Protein AF-A0A379TES0-F1 (afdb_monomer_lite)

InterPro domains:
  IPR013780 Glycosyl hydrolase, all-beta [G3DSA:2.60.40.1180] (16-82)
  IPR054174 Alpha-amylase-like, C-terminal domain [PF22026] (21-59)

Structure (mmCIF, N/CA/C/O backbone):
data_AF-A0A379TES0-F1
#
_entry.id   AF-A0A379TES0-F1
#
loop_
_atom_site.group_PDB
_atom_site.id
_atom_site.type_symbol
_atom_site.label_atom_id
_atom_site.label_alt_id
_atom_site.label_comp_id
_atom_site.label_asym_id
_atom_site.label_entity_id
_atom_site.label_seq_id
_atom_site.pdbx_PDB_ins_code
_atom_site.Cartn_x
_atom_site.Cartn_y
_atom_site.Cartn_z
_atom_site.occupancy
_atom_site.B_iso_or_equiv
_atom_site.auth_seq_id
_atom_site.auth_comp_id
_atom_site.auth_asym_id
_atom_site.auth_atom_id
_atom_site.pdbx_PDB_model_num
ATOM 1 N N . MET A 1 1 ? -6.177 17.649 14.445 1.00 80.94 1 MET A N 1
ATOM 2 C CA . MET A 1 1 ? -6.544 17.505 13.015 1.00 80.94 1 MET A CA 1
ATOM 3 C C . MET A 1 1 ? -5.567 18.212 12.059 1.00 80.94 1 MET A C 1
ATOM 5 O O . MET A 1 1 ? -4.964 17.539 11.233 1.00 80.94 1 MET A O 1
ATOM 9 N N . LEU A 1 2 ? -5.350 19.534 12.174 1.00 93.50 2 LEU A N 1
ATOM 10 C CA . LEU A 1 2 ? -4.549 20.335 11.221 1.00 93.50 2 LEU A CA 1
ATOM 11 C C . LEU A 1 2 ? -3.132 19.791 10.946 1.00 93.50 2 LEU A C 1
ATOM 13 O O . LEU A 1 2 ? -2.717 19.691 9.793 1.00 93.50 2 LEU A O 1
ATOM 17 N N . ALA A 1 3 ? -2.411 19.376 11.991 1.00 93.50 3 ALA A N 1
ATOM 18 C CA . ALA A 1 3 ? -1.050 18.851 11.861 1.00 93.50 3 ALA A CA 1
ATOM 19 C C . ALA A 1 3 ? -0.962 17.602 10.960 1.00 93.50 3 ALA A C 1
ATOM 21 O O . ALA A 1 3 ? 0.024 17.419 10.247 1.00 93.50 3 ALA A O 1
ATOM 22 N N . LEU A 1 4 ? -1.996 16.749 10.953 1.00 91.62 4 LEU A N 1
ATOM 23 C CA . LEU A 1 4 ? -2.040 15.574 10.083 1.00 91.62 4 LEU A CA 1
ATOM 24 C C . LEU A 1 4 ? -2.138 15.996 8.615 1.00 91.62 4 LEU A C 1
ATOM 26 O O . LEU A 1 4 ? -1.316 15.569 7.809 1.00 91.62 4 LEU A O 1
ATOM 30 N N . TYR A 1 5 ? -3.074 16.885 8.284 1.00 93.69 5 TYR A N 1
ATOM 31 C CA . TYR A 1 5 ? -3.233 17.391 6.921 1.00 93.69 5 TYR A CA 1
ATOM 32 C C . TYR A 1 5 ? -1.980 18.099 6.413 1.00 93.69 5 TYR A C 1
ATOM 34 O O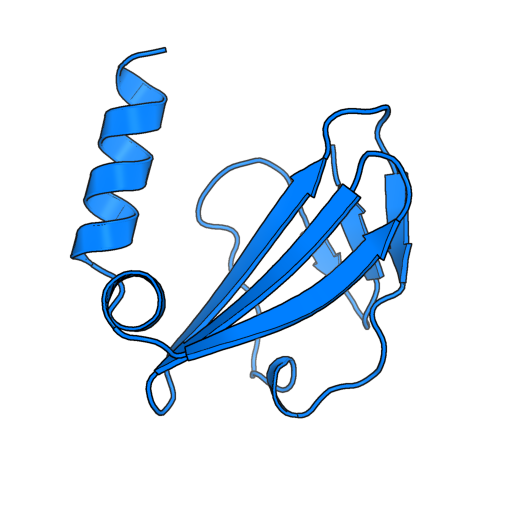 . TYR A 1 5 ? -1.533 17.822 5.305 1.00 93.69 5 TYR A O 1
ATOM 42 N N . GLN A 1 6 ? -1.340 18.932 7.236 1.00 95.25 6 GLN A N 1
ATOM 43 C CA . GLN A 1 6 ? -0.078 19.573 6.861 1.00 95.25 6 GLN A CA 1
ATOM 44 C C . GLN A 1 6 ? 1.023 18.547 6.548 1.00 95.25 6 GLN A C 1
ATOM 46 O O . GLN A 1 6 ? 1.743 18.700 5.557 1.00 95.25 6 GLN A O 1
ATOM 51 N N . ARG A 1 7 ? 1.148 17.482 7.353 1.00 94.75 7 ARG A N 1
ATOM 52 C CA . ARG A 1 7 ? 2.101 16.391 7.085 1.00 94.75 7 ARG A CA 1
ATOM 53 C C . ARG A 1 7 ? 1.765 15.646 5.795 1.00 94.75 7 ARG A C 1
ATOM 55 O O . ARG A 1 7 ? 2.666 15.429 4.988 1.00 94.75 7 ARG A O 1
ATOM 62 N N . MET A 1 8 ? 0.495 15.313 5.566 1.00 95.44 8 MET A N 1
ATOM 63 C CA . MET A 1 8 ? 0.055 14.623 4.346 1.00 95.44 8 MET A CA 1
ATOM 64 C C . MET A 1 8 ? 0.274 15.479 3.092 1.00 95.44 8 MET A C 1
ATOM 66 O O . MET A 1 8 ? 0.770 14.973 2.085 1.00 95.44 8 MET A O 1
ATOM 70 N N . THR A 1 9 ? 0.009 16.786 3.160 1.00 96.69 9 THR A N 1
ATOM 71 C CA . THR A 1 9 ? 0.285 17.728 2.066 1.00 96.69 9 THR A CA 1
ATOM 72 C C . THR A 1 9 ? 1.779 17.804 1.760 1.00 96.69 9 THR A C 1
ATOM 74 O O . THR A 1 9 ? 2.169 17.662 0.599 1.00 96.69 9 THR A O 1
ATOM 77 N N . LYS A 1 10 ? 2.636 17.943 2.783 1.00 97.06 10 LYS A N 1
ATOM 78 C CA . LYS A 1 10 ? 4.102 17.931 2.609 1.00 97.06 10 LYS A CA 1
ATOM 79 C C . LYS A 1 10 ? 4.594 16.604 2.018 1.00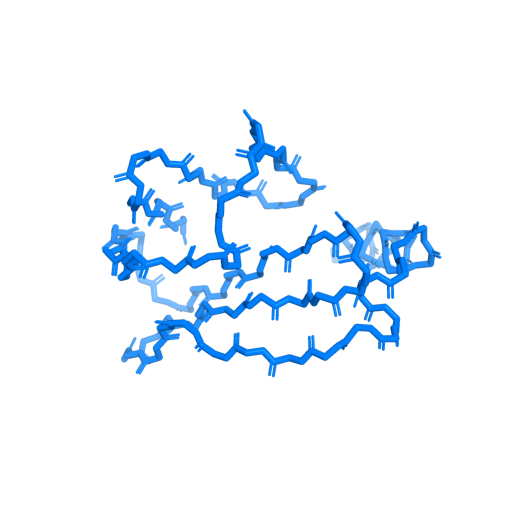 97.06 10 LYS A C 1
ATOM 81 O O . LYS A 1 10 ? 5.450 16.606 1.133 1.00 97.06 10 LYS A O 1
ATOM 86 N N . LEU A 1 11 ? 4.041 15.475 2.467 1.00 96.94 11 LEU A N 1
ATOM 87 C CA . LEU A 1 11 ? 4.361 14.150 1.933 1.00 96.94 11 LEU A CA 1
ATOM 88 C C . LEU A 1 11 ? 3.978 14.036 0.450 1.00 96.94 11 LEU A C 1
ATOM 90 O O . LEU A 1 11 ? 4.801 13.613 -0.363 1.00 96.94 11 LEU A O 1
ATOM 94 N N . ARG A 1 12 ? 2.768 14.476 0.082 1.00 97.19 12 ARG A N 1
ATOM 95 C CA . ARG A 1 12 ? 2.312 14.524 -1.314 1.00 97.19 12 ARG A CA 1
ATOM 96 C C . ARG A 1 12 ? 3.232 15.398 -2.163 1.00 97.19 12 ARG A C 1
ATOM 98 O O . ARG A 1 12 ? 3.654 14.962 -3.223 1.00 97.19 12 ARG A O 1
ATOM 105 N N . GLN A 1 13 ? 3.596 16.595 -1.707 1.00 97.38 13 GLN A N 1
ATOM 106 C CA . GLN A 1 13 ? 4.490 17.491 -2.456 1.00 97.38 13 GLN A CA 1
ATOM 107 C C . GLN A 1 13 ? 5.857 16.849 -2.748 1.00 97.38 13 GLN A C 1
ATOM 109 O O . GLN A 1 13 ? 6.362 16.950 -3.868 1.00 97.38 13 GLN A O 1
ATOM 114 N N . ARG A 1 14 ? 6.425 16.122 -1.779 1.00 96.75 14 ARG A N 1
ATOM 115 C CA . ARG A 1 14 ? 7.740 15.467 -1.903 1.00 96.75 14 ARG A CA 1
ATOM 116 C C . ARG A 1 14 ? 7.724 14.156 -2.700 1.00 96.75 14 ARG A C 1
ATOM 118 O O . ARG A 1 14 ? 8.780 13.703 -3.124 1.00 96.75 14 ARG A O 1
ATOM 125 N N . SER A 1 15 ? 6.560 13.547 -2.922 1.00 97.19 15 SER A N 1
ATOM 126 C CA . SER A 1 15 ? 6.435 12.268 -3.632 1.00 97.19 15 SER A CA 1
ATOM 127 C C . SER A 1 15 ? 5.864 12.455 -5.039 1.00 97.19 15 SER A C 1
ATOM 129 O O . SER A 1 15 ? 4.725 12.896 -5.210 1.00 97.19 15 SER A O 1
ATOM 131 N N . LEU A 1 16 ? 6.637 12.103 -6.070 1.00 97.88 16 LEU A N 1
ATOM 132 C CA . LEU A 1 16 ? 6.148 12.077 -7.451 1.00 97.88 16 LEU A CA 1
ATOM 133 C C . LEU A 1 16 ? 5.130 10.954 -7.650 1.00 97.88 16 LEU A C 1
ATOM 135 O O . LEU A 1 16 ? 4.117 11.186 -8.304 1.00 97.88 16 LEU A O 1
ATOM 139 N N . ALA A 1 17 ? 5.330 9.796 -7.011 1.00 98.00 17 ALA A N 1
ATOM 140 C CA . ALA A 1 17 ? 4.356 8.704 -7.011 1.00 98.00 17 ALA A CA 1
ATOM 141 C C . ALA A 1 17 ? 2.969 9.169 -6.539 1.00 98.00 17 ALA A C 1
ATOM 143 O O . ALA A 1 17 ? 1.976 8.946 -7.226 1.00 98.00 17 ALA A O 1
ATOM 144 N N . LEU A 1 18 ? 2.892 9.913 -5.430 1.00 97.81 18 LEU A N 1
ATOM 145 C CA . LEU A 1 18 ? 1.611 10.425 -4.928 1.00 97.81 18 LEU A CA 1
ATOM 146 C C . LEU A 1 18 ? 1.001 11.512 -5.829 1.00 97.81 18 LEU A C 1
ATOM 148 O O . LEU A 1 18 ? -0.224 11.633 -5.892 1.00 97.81 18 LEU A O 1
ATOM 152 N N . ARG A 1 19 ? 1.818 12.322 -6.517 1.00 97.75 19 ARG A N 1
ATOM 153 C CA . ARG A 1 19 ? 1.326 13.420 -7.373 1.00 97.75 19 ARG A CA 1
ATOM 154 C C . ARG A 1 19 ? 0.908 12.975 -8.766 1.00 97.75 19 ARG A C 1
ATOM 156 O O . ARG A 1 19 ? -0.127 13.427 -9.240 1.00 97.75 19 ARG A O 1
ATOM 163 N N . ARG A 1 20 ? 1.735 12.156 -9.411 1.00 97.38 20 ARG A N 1
ATOM 164 C CA . ARG A 1 20 ? 1.677 11.837 -10.845 1.00 97.38 20 ARG A CA 1
ATOM 165 C C . ARG A 1 20 ? 1.660 10.339 -11.129 1.00 97.38 20 ARG A C 1
ATOM 167 O O . ARG A 1 20 ? 1.473 9.952 -12.273 1.00 97.38 20 ARG A O 1
ATOM 174 N N . GLY A 1 21 ? 1.896 9.503 -10.120 1.00 97.62 21 GLY A N 1
ATOM 175 C CA . GLY A 1 21 ? 1.940 8.062 -10.311 1.00 97.62 21 GLY A CA 1
ATOM 176 C C . GLY A 1 21 ? 0.576 7.477 -10.639 1.00 97.62 21 GLY A C 1
ATOM 177 O O . GLY A 1 21 ? -0.442 7.946 -10.108 1.00 97.62 21 GLY A O 1
ATOM 178 N N . GLY A 1 22 ? 0.591 6.430 -11.465 1.00 97.69 22 GLY A N 1
ATOM 179 C CA . GLY A 1 22 ? -0.564 5.572 -11.712 1.00 97.69 22 GLY A CA 1
ATOM 180 C C . GLY A 1 22 ? -1.040 4.917 -10.417 1.00 97.69 22 GLY A C 1
ATOM 181 O O . GLY A 1 22 ? -0.296 4.865 -9.435 1.00 97.69 22 GLY A O 1
ATOM 182 N N . CYS A 1 23 ? -2.292 4.472 -10.396 1.00 97.00 23 CYS A N 1
ATOM 183 C CA . CYS A 1 23 ? -2.943 3.912 -9.218 1.00 97.00 23 CYS A CA 1
ATOM 184 C C . CYS A 1 23 ? -3.363 2.474 -9.503 1.00 97.00 23 CYS A C 1
ATOM 186 O O . CYS A 1 23 ? -4.060 2.239 -10.484 1.00 97.00 23 CYS A O 1
ATOM 188 N N . GLN A 1 24 ? -2.961 1.548 -8.635 1.00 97.06 24 GLN A N 1
ATOM 189 C CA . GLN A 1 24 ? -3.354 0.144 -8.702 1.00 97.06 24 GLN A CA 1
ATOM 190 C C . GLN A 1 24 ? -3.931 -0.278 -7.352 1.00 97.06 24 GLN A C 1
ATOM 192 O O . GLN A 1 24 ? -3.237 -0.193 -6.335 1.00 97.06 24 GLN A O 1
ATOM 197 N N . ALA A 1 25 ? -5.184 -0.731 -7.343 1.00 96.94 25 ALA A N 1
ATOM 198 C CA . ALA A 1 25 ? -5.776 -1.378 -6.177 1.00 96.94 25 ALA A CA 1
ATOM 199 C C . ALA A 1 25 ? -5.132 -2.757 -5.974 1.00 96.94 25 ALA A C 1
ATOM 201 O O . ALA A 1 25 ? -4.895 -3.477 -6.947 1.00 96.94 25 ALA A O 1
ATOM 202 N N . LEU A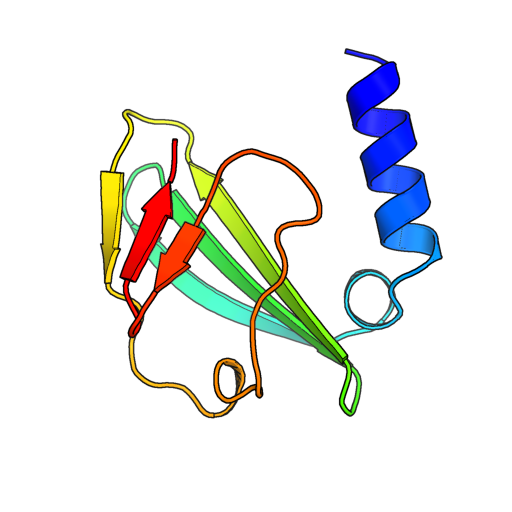 1 26 ? -4.814 -3.081 -4.723 1.00 96.81 26 LEU A N 1
ATOM 203 C CA . LEU A 1 26 ? -4.212 -4.355 -4.316 1.00 96.81 26 LEU A CA 1
ATOM 204 C C . LEU A 1 26 ? -5.146 -5.156 -3.407 1.00 96.81 26 LEU A C 1
ATOM 206 O O . LEU A 1 26 ? -5.101 -6.376 -3.422 1.00 96.81 26 LEU A O 1
ATOM 210 N N . TYR A 1 27 ? -5.973 -4.465 -2.621 1.00 97.25 27 TYR A N 1
ATOM 211 C CA . TYR A 1 27 ? -6.964 -5.066 -1.738 1.00 97.25 27 TYR A CA 1
ATOM 212 C C . TYR A 1 27 ? -8.129 -4.094 -1.550 1.00 97.25 27 TYR A C 1
ATOM 214 O O . TYR A 1 27 ? -7.906 -2.891 -1.373 1.00 97.25 27 TYR A O 1
ATOM 222 N N . ALA A 1 28 ? -9.356 -4.598 -1.590 1.00 96.56 28 ALA A N 1
ATOM 223 C CA . ALA A 1 28 ? -10.561 -3.821 -1.326 1.00 96.56 28 ALA A CA 1
ATOM 224 C C . ALA A 1 28 ? -11.655 -4.756 -0.802 1.00 96.56 28 ALA A C 1
ATOM 226 O O . ALA A 1 28 ? -12.403 -5.339 -1.583 1.00 96.56 28 ALA A O 1
ATOM 227 N N . GLU A 1 29 ? -11.730 -4.899 0.517 1.00 96.81 29 GLU A N 1
ATOM 228 C CA . GLU A 1 29 ? -12.704 -5.766 1.177 1.00 96.81 29 GLU A CA 1
ATOM 229 C C . GLU A 1 29 ? -13.117 -5.158 2.522 1.00 96.81 29 GLU A C 1
ATOM 231 O O . GLU A 1 29 ? -12.273 -4.683 3.288 1.00 96.81 29 GLU A O 1
ATOM 236 N N . GLY A 1 30 ? -14.426 -5.153 2.797 1.00 95.94 30 GLY A N 1
ATOM 237 C CA . GLY A 1 30 ? -14.993 -4.565 4.011 1.00 95.94 30 GLY A CA 1
ATOM 238 C C . GLY A 1 30 ? -14.589 -3.099 4.199 1.00 95.94 30 GLY A C 1
ATOM 239 O O . GLY A 1 30 ? -14.787 -2.265 3.315 1.00 95.94 30 GLY A O 1
ATOM 240 N N . ASP A 1 31 ? -13.997 -2.801 5.356 1.00 97.00 31 ASP A N 1
ATOM 241 C CA . ASP A 1 31 ? -13.564 -1.455 5.751 1.00 97.00 31 ASP A CA 1
ATOM 242 C C . ASP A 1 31 ? -12.132 -1.103 5.325 1.00 97.00 31 ASP A C 1
ATOM 244 O O . ASP A 1 31 ? -11.616 -0.037 5.695 1.00 97.00 31 ASP A O 1
ATOM 248 N N . VAL A 1 32 ? -11.475 -1.982 4.560 1.00 98.00 32 VAL A N 1
ATOM 249 C CA . VAL A 1 32 ? -10.061 -1.841 4.223 1.00 98.00 32 VAL A CA 1
ATOM 250 C C . VAL A 1 32 ? -9.847 -1.716 2.725 1.00 98.00 32 VAL A C 1
ATOM 252 O O . VAL A 1 32 ? -10.259 -2.556 1.925 1.00 98.00 32 VAL A O 1
ATOM 255 N N . VAL A 1 33 ? -9.117 -0.669 2.346 1.00 98.12 33 VAL A N 1
ATOM 256 C CA . VAL A 1 33 ? -8.641 -0.464 0.978 1.00 98.12 33 VAL A CA 1
ATOM 257 C C . VAL A 1 33 ? -7.133 -0.260 0.998 1.00 98.12 33 VAL A C 1
ATOM 259 O O . VAL A 1 33 ? -6.623 0.645 1.667 1.00 98.12 33 VAL A O 1
ATOM 262 N N . VAL A 1 34 ? -6.420 -1.071 0.217 1.00 98.00 34 VAL A N 1
ATOM 263 C CA . VAL A 1 34 ? -4.977 -0.962 -0.003 1.00 98.00 34 VAL A CA 1
ATOM 264 C C . VAL A 1 34 ? -4.709 -0.765 -1.487 1.00 98.00 34 VAL A C 1
ATOM 266 O O . VAL A 1 34 ? -5.156 -1.535 -2.338 1.00 98.00 34 VAL A O 1
ATOM 269 N N . PHE A 1 35 ? -3.944 0.269 -1.816 1.00 98.12 35 PHE A N 1
ATOM 270 C CA . PHE A 1 35 ? -3.539 0.558 -3.185 1.00 98.12 35 PHE A CA 1
ATOM 271 C C . PHE A 1 35 ? -2.120 1.110 -3.230 1.00 98.12 35 PHE A C 1
ATOM 273 O O . PHE A 1 35 ? -1.618 1.705 -2.272 1.00 98.12 35 PHE A O 1
ATOM 280 N N . VAL A 1 36 ? -1.464 0.942 -4.373 1.00 97.81 36 VAL A N 1
ATOM 281 C CA . VAL A 1 36 ? -0.129 1.484 -4.620 1.00 97.81 36 VAL A CA 1
ATOM 282 C C . VAL A 1 36 ? -0.184 2.577 -5.677 1.00 97.81 36 VAL A C 1
ATOM 284 O O . VAL A 1 36 ? -0.882 2.483 -6.689 1.00 97.81 36 VAL A O 1
ATOM 287 N N . ARG A 1 37 ? 0.579 3.642 -5.434 1.00 98.06 37 ARG A N 1
ATOM 288 C CA . ARG A 1 37 ? 0.886 4.680 -6.413 1.00 98.06 37 ARG A CA 1
ATOM 289 C C . ARG A 1 37 ? 2.293 4.466 -6.949 1.00 98.06 37 ARG A C 1
ATOM 291 O O . ARG A 1 37 ? 3.236 4.371 -6.160 1.00 98.06 37 ARG A O 1
ATOM 298 N N . VAL A 1 38 ? 2.441 4.415 -8.271 1.00 97.44 38 VAL A N 1
ATOM 299 C CA . VAL A 1 38 ? 3.716 4.080 -8.929 1.00 97.44 38 VAL A CA 1
ATOM 300 C C . VAL A 1 38 ? 4.089 5.152 -9.942 1.00 97.44 38 VAL A C 1
ATOM 302 O O . VAL A 1 38 ? 3.309 5.473 -10.836 1.00 97.44 38 VAL A O 1
ATOM 305 N N . TYR A 1 39 ? 5.289 5.712 -9.803 1.00 97.06 39 TYR A N 1
ATOM 306 C CA . TYR A 1 39 ? 5.878 6.631 -10.775 1.00 97.06 39 TYR A CA 1
ATOM 307 C C . TYR A 1 39 ? 7.352 6.278 -10.958 1.00 97.06 39 TYR A C 1
ATOM 309 O O . TYR A 1 39 ? 8.159 6.511 -10.056 1.00 97.06 39 TYR A O 1
ATOM 317 N N . GLN A 1 40 ? 7.701 5.711 -12.117 1.00 94.31 40 GLN A N 1
ATOM 318 C CA . GLN A 1 40 ? 9.041 5.175 -12.384 1.00 94.31 40 GLN A CA 1
ATOM 319 C C . GLN A 1 40 ? 9.483 4.228 -11.247 1.00 94.31 40 GLN A C 1
ATOM 321 O O . GLN A 1 40 ? 8.782 3.272 -10.928 1.00 94.31 40 GLN A O 1
ATOM 326 N N . GLN A 1 41 ? 10.617 4.503 -10.598 1.00 92.75 41 GLN A N 1
ATOM 327 C CA . GLN A 1 41 ? 11.134 3.706 -9.484 1.00 92.75 41 GLN A CA 1
ATOM 328 C C . GLN A 1 41 ? 10.560 4.111 -8.113 1.00 92.75 41 GLN A C 1
ATOM 330 O O . GLN A 1 41 ? 10.845 3.450 -7.111 1.00 92.75 41 GLN A O 1
ATOM 335 N N . GLN A 1 42 ? 9.745 5.168 -8.026 1.00 95.56 42 GLN A N 1
ATOM 336 C CA . GLN A 1 42 ? 9.131 5.587 -6.767 1.00 95.56 42 GLN A CA 1
ATOM 337 C C . GLN A 1 42 ? 7.787 4.884 -6.555 1.00 95.56 42 GLN A C 1
ATOM 339 O O . GLN A 1 42 ? 6.903 4.922 -7.413 1.00 95.56 42 GLN A O 1
ATOM 344 N N . ARG A 1 43 ? 7.631 4.267 -5.379 1.00 96.62 43 ARG A N 1
ATOM 345 C CA . ARG A 1 43 ? 6.408 3.580 -4.954 1.00 96.62 43 ARG A CA 1
ATOM 346 C C . ARG A 1 43 ? 5.868 4.229 -3.682 1.00 96.62 43 ARG A C 1
ATOM 348 O O . ARG A 1 43 ? 6.640 4.628 -2.810 1.00 96.62 43 ARG A O 1
ATOM 355 N N . ALA A 1 44 ? 4.549 4.338 -3.577 1.00 97.25 44 ALA A N 1
ATOM 356 C CA . ALA A 1 44 ? 3.866 4.730 -2.350 1.00 97.25 44 ALA A CA 1
ATOM 357 C C . ALA A 1 44 ? 2.673 3.800 -2.117 1.00 97.25 44 ALA A C 1
ATOM 359 O O . ALA A 1 44 ? 1.698 3.856 -2.861 1.00 97.25 44 ALA A O 1
ATOM 360 N N . LEU A 1 45 ? 2.771 2.950 -1.097 1.00 97.62 45 LEU A N 1
ATOM 361 C CA . LEU A 1 45 ? 1.673 2.112 -0.630 1.00 97.62 45 LEU A CA 1
ATOM 362 C C . LEU A 1 45 ? 0.783 2.934 0.300 1.00 97.62 45 LEU A C 1
ATOM 364 O O . LEU A 1 45 ? 1.282 3.629 1.190 1.00 97.62 45 LEU A O 1
ATOM 368 N N . VAL A 1 46 ? -0.522 2.869 0.079 1.00 97.56 46 VAL A N 1
ATOM 369 C CA . VAL A 1 46 ? -1.528 3.544 0.891 1.00 97.56 46 VAL A CA 1
ATOM 370 C C . VAL A 1 46 ? -2.518 2.496 1.356 1.00 97.56 46 VAL A C 1
ATOM 372 O O . VAL A 1 46 ? -3.046 1.741 0.547 1.00 97.56 46 VAL A O 1
ATOM 375 N N . ALA A 1 47 ? -2.766 2.481 2.658 1.00 97.75 47 ALA A N 1
ATOM 376 C CA . ALA A 1 47 ? -3.767 1.639 3.276 1.00 97.75 47 ALA A CA 1
ATOM 377 C C . ALA A 1 47 ? -4.675 2.494 4.142 1.00 97.75 47 ALA A C 1
ATOM 379 O O . ALA A 1 47 ? -4.204 3.347 4.903 1.00 97.75 47 ALA A O 1
ATOM 380 N N . ILE A 1 48 ? -5.970 2.286 3.976 1.00 96.94 48 ILE A N 1
ATOM 381 C CA . ILE A 1 48 ? -7.017 2.969 4.716 1.00 96.94 48 ILE A CA 1
ATOM 382 C C . ILE A 1 48 ? -7.848 1.870 5.355 1.00 96.94 48 ILE A C 1
ATOM 384 O O . ILE A 1 48 ? -8.459 1.086 4.637 1.00 96.94 48 ILE A O 1
ATOM 388 N N . ASN A 1 49 ? -7.840 1.832 6.683 1.00 97.31 49 ASN A N 1
ATOM 389 C CA . ASN A 1 49 ? -8.708 0.989 7.488 1.00 97.31 49 ASN A CA 1
ATOM 390 C C . ASN A 1 49 ? -9.698 1.895 8.221 1.00 97.31 49 ASN A C 1
ATOM 392 O O . ASN A 1 49 ? -9.288 2.880 8.846 1.00 97.31 49 ASN A O 1
ATOM 396 N N . ARG A 1 50 ? -10.992 1.609 8.080 1.00 96.94 50 ARG A N 1
ATOM 397 C CA . ARG A 1 50 ? -12.072 2.312 8.789 1.00 96.94 50 ARG A CA 1
ATOM 398 C C . ARG A 1 50 ? -12.736 1.459 9.871 1.00 96.94 50 ARG A C 1
ATOM 400 O O . ARG A 1 50 ? -13.591 1.994 10.572 1.00 96.94 50 ARG A O 1
ATOM 407 N N . GLY A 1 51 ? -12.358 0.188 9.977 1.00 96.12 51 GLY A N 1
ATOM 408 C CA . GLY A 1 51 ? -12.878 -0.766 10.946 1.00 96.12 51 GLY A CA 1
ATOM 409 C C . GLY A 1 51 ? -11.873 -1.031 12.062 1.00 96.12 51 GLY A C 1
ATOM 410 O O . GLY A 1 51 ? -11.024 -0.194 12.373 1.00 96.12 51 GLY A O 1
ATOM 411 N N . GLU A 1 52 ? -11.977 -2.215 12.657 1.00 96.56 52 GLU A N 1
ATOM 412 C CA . GLU A 1 52 ? -11.056 -2.681 13.692 1.00 96.56 52 GLU A CA 1
ATOM 413 C C . GLU A 1 52 ? -9.662 -2.984 13.130 1.00 96.56 52 GLU A C 1
ATOM 415 O O . GLU A 1 52 ? -9.482 -3.224 11.931 1.00 96.56 52 GLU A O 1
ATOM 420 N N . ALA A 1 53 ? -8.662 -2.992 14.012 1.00 96.56 53 ALA A N 1
ATOM 421 C CA . ALA A 1 53 ? -7.303 -3.359 13.639 1.00 96.56 53 ALA A CA 1
ATOM 422 C C . ALA A 1 53 ? -7.274 -4.779 13.054 1.00 96.56 53 ALA A C 1
ATOM 424 O O . ALA A 1 53 ? -7.816 -5.722 13.635 1.00 96.56 53 ALA A O 1
ATOM 425 N N . CYS A 1 54 ? -6.632 -4.933 11.901 1.00 95.88 54 CYS A N 1
ATOM 426 C CA . CYS A 1 54 ? -6.638 -6.181 11.150 1.00 95.88 54 CYS A CA 1
ATOM 427 C C . CYS A 1 54 ? -5.329 -6.403 10.392 1.00 95.88 54 CYS A C 1
ATOM 429 O O . CYS A 1 54 ? -4.511 -5.497 10.201 1.00 95.88 54 CYS A O 1
ATOM 431 N N . GLU A 1 55 ? -5.142 -7.641 9.954 1.00 96.88 55 GLU A N 1
ATOM 432 C CA . GLU A 1 55 ? -4.059 -8.035 9.068 1.00 96.88 55 GLU A CA 1
ATOM 433 C C . GLU A 1 55 ? -4.617 -8.303 7.672 1.00 96.88 55 GLU A C 1
ATOM 435 O O . GLU A 1 55 ? -5.597 -9.028 7.509 1.00 96.88 55 GLU A O 1
ATOM 440 N N . VAL A 1 56 ? -3.983 -7.712 6.663 1.00 96.88 56 VAL A N 1
ATOM 441 C CA . VAL A 1 56 ? -4.345 -7.879 5.256 1.00 96.88 56 VAL A CA 1
ATOM 442 C C . VAL A 1 56 ? -3.260 -8.675 4.552 1.00 96.88 56 VAL A C 1
ATOM 444 O O . VAL A 1 56 ? -2.107 -8.239 4.491 1.00 96.88 56 VAL A O 1
ATOM 447 N N . ALA A 1 57 ? -3.633 -9.810 3.969 1.00 96.31 57 ALA A N 1
ATOM 448 C CA . ALA A 1 57 ? -2.768 -10.551 3.064 1.00 96.31 57 ALA A CA 1
ATOM 449 C C . ALA A 1 57 ? -2.796 -9.889 1.679 1.00 96.31 57 ALA A C 1
ATOM 451 O O . ALA A 1 57 ? -3.839 -9.824 1.031 1.00 96.31 57 ALA A O 1
ATOM 452 N N . LEU A 1 58 ? -1.653 -9.374 1.226 1.00 95.75 58 LEU A N 1
ATOM 453 C CA . LEU A 1 58 ? -1.509 -8.825 -0.118 1.00 95.75 58 LEU A CA 1
ATOM 454 C C . LEU A 1 58 ? -0.966 -9.901 -1.054 1.00 95.75 58 LEU A C 1
ATOM 456 O O . LEU A 1 58 ? 0.041 -10.548 -0.759 1.00 95.75 58 LEU A O 1
ATOM 460 N N . GLU A 1 59 ? -1.595 -10.044 -2.217 1.00 92.81 59 GLU A N 1
ATOM 461 C CA . GLU A 1 59 ? -1.081 -10.912 -3.269 1.00 92.81 59 GLU A CA 1
ATOM 462 C C . GLU A 1 59 ? 0.318 -10.471 -3.720 1.00 92.81 59 GLU A C 1
ATOM 464 O O . GLU A 1 59 ? 0.667 -9.282 -3.742 1.00 92.81 59 GLU A O 1
ATOM 469 N N . ALA A 1 60 ? 1.136 -11.448 -4.112 1.00 91.62 60 ALA A N 1
ATOM 470 C CA . ALA A 1 60 ? 2.459 -11.175 -4.643 1.00 91.62 60 ALA A CA 1
ATOM 471 C C . ALA A 1 60 ? 2.345 -10.315 -5.911 1.00 91.62 60 ALA A C 1
ATOM 473 O O . ALA A 1 60 ? 1.738 -10.708 -6.903 1.00 91.62 60 ALA A O 1
ATOM 474 N N . SER A 1 61 ? 2.967 -9.136 -5.890 1.00 91.94 61 SER A N 1
ATOM 475 C CA . SER A 1 61 ? 2.926 -8.194 -7.006 1.00 91.94 61 SER A CA 1
ATOM 476 C C . SER A 1 61 ? 4.313 -7.615 -7.284 1.00 91.94 61 SER A C 1
ATOM 478 O O . SER A 1 61 ? 4.986 -7.174 -6.345 1.00 91.94 61 SER A O 1
ATOM 480 N N . PRO A 1 62 ? 4.732 -7.494 -8.561 1.00 91.69 62 PRO A N 1
ATOM 481 C CA . PRO A 1 62 ? 5.954 -6.776 -8.927 1.00 91.69 62 PRO A CA 1
ATOM 482 C C . PRO A 1 62 ? 5.972 -5.327 -8.423 1.00 91.69 62 PRO A C 1
ATOM 484 O O . PRO A 1 62 ? 7.037 -4.747 -8.217 1.00 91.69 62 PRO A O 1
ATOM 487 N N . LEU A 1 63 ? 4.795 -4.737 -8.187 1.00 93.19 63 LEU A N 1
ATOM 488 C CA . LEU A 1 63 ? 4.665 -3.379 -7.659 1.00 93.19 63 LEU A CA 1
ATOM 489 C C . LEU A 1 63 ? 5.077 -3.273 -6.183 1.00 93.19 63 LEU A C 1
ATOM 491 O O . LEU A 1 63 ? 5.414 -2.177 -5.728 1.00 93.19 63 LEU A O 1
ATOM 495 N N . LEU A 1 64 ? 5.069 -4.395 -5.455 1.00 93.62 64 LEU A N 1
ATOM 496 C CA . LEU A 1 64 ? 5.483 -4.493 -4.055 1.00 93.62 64 LEU A CA 1
ATOM 497 C C . LEU A 1 64 ? 6.952 -4.900 -3.879 1.00 93.62 64 LEU A C 1
ATOM 499 O O . LEU A 1 64 ? 7.479 -4.793 -2.771 1.00 93.62 64 LEU A O 1
ATOM 503 N N . ASN A 1 65 ? 7.615 -5.320 -4.961 1.00 91.44 65 ASN A N 1
ATOM 504 C CA . ASN A 1 65 ? 9.002 -5.772 -4.952 1.00 91.44 65 ASN A CA 1
ATOM 505 C C . ASN A 1 65 ? 9.979 -4.582 -4.902 1.00 91.44 65 ASN A C 1
ATOM 507 O O . ASN A 1 65 ? 10.475 -4.095 -5.922 1.00 91.44 65 ASN A O 1
ATOM 511 N N . VAL A 1 66 ? 10.218 -4.082 -3.692 1.00 92.00 66 VAL A N 1
ATOM 512 C CA . VAL A 1 66 ? 11.194 -3.031 -3.384 1.00 92.00 66 VAL A CA 1
ATOM 513 C C . VAL A 1 66 ? 12.121 -3.504 -2.267 1.00 92.00 66 VAL A C 1
ATOM 515 O O . VAL A 1 66 ? 11.736 -4.344 -1.460 1.00 92.00 66 VAL A O 1
ATOM 518 N N . ALA A 1 67 ? 13.325 -2.932 -2.181 1.00 89.81 67 ALA A N 1
ATOM 519 C CA . ALA A 1 67 ? 14.321 -3.319 -1.174 1.00 89.81 67 ALA A CA 1
ATOM 520 C C . ALA A 1 67 ? 13.820 -3.180 0.279 1.00 89.81 67 ALA A C 1
ATOM 522 O O . ALA A 1 67 ? 14.281 -3.888 1.167 1.00 89.81 67 ALA A O 1
ATOM 523 N N . GLY A 1 68 ? 12.871 -2.275 0.523 1.00 90.00 68 GLY A N 1
ATOM 524 C CA . GLY A 1 68 ? 12.218 -2.135 1.816 1.00 90.00 68 GLY A CA 1
ATOM 525 C C . GLY A 1 68 ? 11.177 -1.024 1.819 1.00 90.00 68 GLY A C 1
ATOM 526 O O . GLY A 1 68 ? 11.304 -0.022 1.110 1.00 90.00 68 GLY A O 1
ATOM 527 N N . TRP A 1 69 ? 10.143 -1.200 2.636 1.00 93.69 69 TRP A N 1
ATOM 528 C CA . TRP A 1 69 ? 9.104 -0.200 2.849 1.00 93.69 69 TRP A CA 1
ATOM 529 C C . TRP A 1 69 ? 9.408 0.634 4.089 1.00 93.69 69 TRP A C 1
ATOM 531 O O . TRP A 1 69 ? 9.785 0.107 5.131 1.00 93.69 69 TRP A O 1
ATOM 541 N N . GLN A 1 70 ? 9.204 1.948 3.991 1.00 93.38 70 GLN A N 1
ATOM 542 C CA . GLN A 1 70 ? 9.324 2.860 5.125 1.00 93.38 70 GLN A CA 1
ATOM 543 C C . GLN A 1 70 ? 7.984 3.543 5.388 1.00 93.38 70 GLN A C 1
ATOM 545 O O . GLN A 1 70 ? 7.463 4.254 4.525 1.00 93.38 70 GLN A O 1
ATOM 550 N N . CYS A 1 71 ? 7.460 3.391 6.604 1.00 94.56 71 CYS A N 1
ATOM 551 C CA . CYS A 1 71 ? 6.248 4.083 7.022 1.00 94.56 71 CYS A CA 1
ATOM 552 C C . CYS A 1 71 ? 6.500 5.600 7.119 1.00 94.56 71 CYS A C 1
ATOM 554 O O . CYS A 1 71 ? 7.421 6.052 7.802 1.00 94.56 71 CYS A O 1
ATOM 556 N N . LYS A 1 72 ? 5.705 6.399 6.393 1.00 94.88 72 LYS A N 1
ATOM 557 C CA . LYS A 1 72 ? 5.797 7.876 6.380 1.00 94.88 72 LYS A CA 1
ATOM 558 C C . LYS A 1 72 ? 4.670 8.559 7.155 1.00 94.88 72 LYS A C 1
ATOM 560 O O . LYS A 1 72 ? 4.818 9.720 7.529 1.00 94.88 72 LYS A O 1
ATOM 565 N N . THR A 1 73 ? 3.544 7.879 7.356 1.00 93.75 73 THR A N 1
ATOM 566 C CA . THR A 1 73 ? 2.375 8.381 8.087 1.00 93.75 73 THR A CA 1
ATOM 567 C C . THR A 1 73 ? 1.535 7.209 8.595 1.00 93.75 73 THR A C 1
ATOM 569 O O . THR A 1 73 ? 1.489 6.169 7.945 1.00 93.75 73 THR A O 1
ATOM 572 N N . GLY A 1 74 ? 0.844 7.390 9.723 1.00 92.50 74 GLY A N 1
ATOM 573 C CA . GLY A 1 74 ? 0.072 6.324 10.370 1.00 92.50 74 GLY A CA 1
ATOM 574 C C . GLY A 1 74 ? 0.947 5.356 11.172 1.00 92.50 74 GLY A C 1
ATOM 575 O O . GLY A 1 74 ? 2.061 5.701 11.559 1.00 92.50 74 GLY A O 1
ATOM 576 N N . ARG A 1 75 ? 0.410 4.162 11.454 1.00 93.06 75 ARG A N 1
ATOM 577 C CA . ARG A 1 75 ? 1.073 3.100 12.241 1.00 93.06 75 ARG A CA 1
ATOM 578 C C . ARG A 1 75 ? 1.092 1.736 11.535 1.00 93.06 75 ARG A C 1
ATOM 580 O O . ARG A 1 75 ? 1.403 0.734 12.161 1.00 93.06 75 ARG A O 1
ATOM 587 N N . GLY A 1 76 ? 0.753 1.694 10.246 1.00 93.50 76 GLY A N 1
ATOM 588 C CA . GLY A 1 76 ? 0.732 0.444 9.487 1.00 93.50 76 GLY A CA 1
ATOM 589 C C . GLY A 1 76 ? 2.134 -0.118 9.247 1.00 93.50 76 GLY A C 1
ATOM 590 O O . GLY A 1 76 ? 3.085 0.651 9.065 1.00 93.50 76 GLY A O 1
ATOM 591 N N . THR A 1 77 ? 2.250 -1.446 9.232 1.00 94.12 77 THR A N 1
ATOM 592 C CA . THR A 1 77 ? 3.521 -2.162 9.026 1.00 94.12 77 THR A CA 1
ATOM 593 C C . THR A 1 77 ? 3.342 -3.252 7.981 1.00 94.12 77 THR A C 1
ATOM 595 O O . THR A 1 77 ? 2.428 -4.057 8.096 1.00 94.12 77 THR A O 1
ATOM 598 N N . LEU A 1 78 ? 4.211 -3.274 6.967 1.00 93.50 78 LEU A N 1
ATOM 599 C CA . LEU A 1 78 ? 4.217 -4.293 5.917 1.00 93.50 78 LEU A CA 1
ATOM 600 C C . LEU A 1 78 ? 5.402 -5.236 6.126 1.00 93.50 78 LEU A C 1
ATOM 602 O O . LEU A 1 78 ? 6.553 -4.795 6.073 1.00 93.50 78 LEU A O 1
ATOM 606 N N . ALA A 1 79 ? 5.127 -6.523 6.315 1.00 90.38 79 ALA A N 1
ATOM 607 C CA . ALA A 1 79 ? 6.143 -7.558 6.451 1.00 90.38 79 ALA A CA 1
ATOM 608 C C . ALA A 1 79 ? 5.726 -8.817 5.685 1.00 90.38 79 ALA A C 1
ATOM 610 O O . ALA A 1 79 ? 4.632 -9.332 5.872 1.00 90.38 79 ALA A O 1
ATOM 611 N N . LYS A 1 80 ? 6.610 -9.329 4.818 1.00 88.06 80 LYS A N 1
ATOM 612 C CA . LYS A 1 80 ? 6.421 -10.606 4.097 1.00 88.06 80 LYS A CA 1
ATOM 613 C C . LYS A 1 80 ? 5.063 -10.746 3.373 1.00 88.06 80 LYS A C 1
ATOM 615 O O . LYS A 1 80 ? 4.507 -11.833 3.331 1.00 88.06 80 LYS A O 1
ATOM 620 N N . GLY A 1 81 ? 4.541 -9.655 2.806 1.00 91.44 81 GLY A N 1
ATOM 621 C CA . GLY A 1 81 ? 3.252 -9.648 2.096 1.00 91.44 81 GLY A CA 1
ATOM 622 C C . GLY A 1 81 ? 2.027 -9.413 2.985 1.00 91.44 81 GLY A C 1
ATOM 623 O O . GLY A 1 81 ? 0.939 -9.222 2.457 1.00 91.44 81 GLY A O 1
ATOM 624 N N . TYR A 1 82 ? 2.200 -9.334 4.304 1.00 94.75 82 TYR A N 1
ATOM 625 C CA . TYR A 1 82 ? 1.132 -9.023 5.249 1.00 94.75 82 TYR A CA 1
ATOM 626 C C . TYR A 1 82 ? 1.227 -7.578 5.715 1.00 94.75 82 TYR A C 1
ATOM 628 O O . TYR A 1 82 ? 2.292 -7.107 6.136 1.00 94.75 82 TYR A O 1
ATOM 636 N N . LEU A 1 83 ? 0.113 -6.861 5.614 1.00 96.75 83 LEU A N 1
ATOM 637 C CA . LEU A 1 83 ? -0.015 -5.496 6.084 1.00 96.75 83 LEU A CA 1
ATOM 638 C C . LEU A 1 83 ? -0.853 -5.465 7.360 1.00 96.75 83 LEU A C 1
ATOM 640 O O . LEU A 1 83 ? -2.049 -5.730 7.333 1.00 96.75 83 LEU A O 1
ATOM 644 N N . LEU A 1 84 ? -0.228 -5.058 8.459 1.00 96.94 84 LEU A N 1
ATOM 645 C CA . LEU A 1 84 ? -0.921 -4.756 9.703 1.00 96.94 84 LEU A CA 1
ATOM 646 C C . LEU A 1 84 ? -1.506 -3.347 9.613 1.00 96.94 84 LEU A C 1
ATOM 648 O O . LEU A 1 84 ? -0.759 -2.364 9.490 1.00 96.94 84 LEU A O 1
ATOM 652 N N . CYS A 1 85 ? -2.831 -3.253 9.668 1.00 94.19 85 CYS A N 1
ATOM 653 C CA . CYS A 1 85 ? -3.580 -2.007 9.679 1.00 94.19 85 CYS A CA 1
ATOM 654 C C . CYS A 1 85 ? -4.133 -1.742 11.088 1.00 94.19 85 CYS A C 1
ATOM 656 O O . CYS A 1 85 ? -4.835 -2.594 11.628 1.00 94.19 85 CYS A O 1
ATOM 658 N N . PRO A 1 86 ? -3.802 -0.589 11.699 1.00 90.38 86 PRO A N 1
ATOM 659 C CA . PRO A 1 86 ? -4.380 -0.180 12.974 1.00 90.38 86 PRO A CA 1
ATOM 660 C C . PRO A 1 86 ? -5.827 0.293 12.820 1.00 90.38 86 PRO A C 1
ATOM 662 O O . PRO A 1 86 ? -6.285 0.445 11.661 1.00 90.38 86 PRO A O 1
#

Secondary structure (DSSP, 8-state):
-HHHHHHHHHHHHH-HHHHH-EEEEEEEETTEEEEEEEETTEEEEEEEE-SS-EEEEPPP-GGG-SS-----SSS-EEETTEEEE-

Foldseek 3Di:
DVVQVVLVVVVCVPAPQNPPFDKDWFDDDDQKTWIWRDDPPDIDIDIGGPDDWDKDQTDDDPSPPDPDDDDSDDDWDDDPRIITDD

Radius of gyration: 12.81 Å; chains: 1; bounding box: 29×32×26 Å

Organism: NCBI:txid59203

Sequence (86 aa):
MLALYQRMTKLRQRSLALRRGGCQALYAEGDVVVFVRVYQQQRALVAINRGEACEVALEASPLLNVAGWQCKTGRGTLAKGYLLCP

pLDDT: mean 95.18, std 2.86, range [80.94, 98.12]

=== Feature glossary ===
A reading guide for the features in this record.

Start from the sequence.

  · Sequence gives the chain of amino acids in standard one-letter code (A=alanine, C=cysteine, …, Y=tyrosine), read N→C. It is the only feature that is directly encoded by the gene; all structural features are derived from the folded form of this sequence.

Fold it, and you get atomic coordinates and the backbone conformation that goes with them.

  · Structure coordinates are given as an mmCIF _atom_site loop: one row per atom with element, residue name, chain id, sequence number, and x/y/z position in Å. Only the four main-chain atoms per residue are included here; side chains are omitte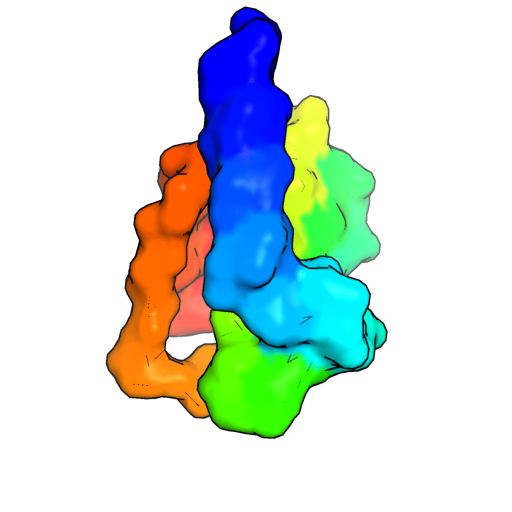d to keep the record compact.

  · Backbone dihedral angles. Every residue except chain termini has a φ (preceding-C → N 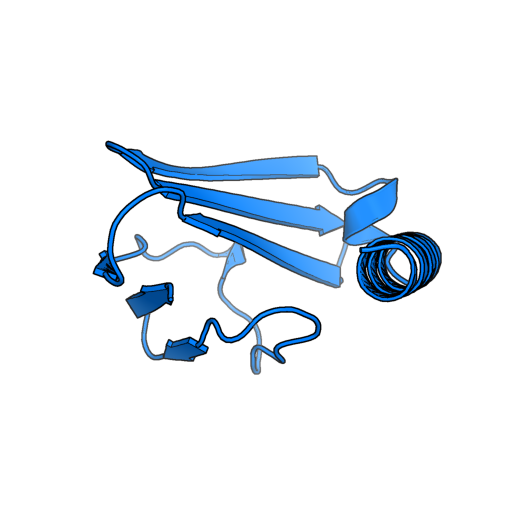→ Cα → C) and a ψ (N → Cα → C → next-N). They are reported in degrees following the IUPAC sign convention. Secondary structure is essentially a statement about which (φ, ψ) basin each residue occupies.

  · Eight-state secondary structure (DSSP): H is the canonical α-helix, G the tighter 3₁₀-helix, I the wider π-helix; E/B are β-structure, T and S are turns and bends, and '-' is everything else. DSSP derives these from the pattern of main-chain N–H···O=C hydrogen bonds, not from the sequence.

  · SS3 is a coarse helix/strand/coil call (letters a/b/c) made by the P-SEA algorithm from inter-Cα distances and dihedrals. It is less detailed than DSSP but needs only Cα positions.

Summarize the fold with a handful of shape descriptors and a per-residue structural alphabet.

  · Radius of gyration (Rg) is the root-mean-square distance of Cα atoms from their centroid — a single number for overall size and compactness. A globular domain of N residues has Rg ≈ 2.2·N^0.38 Å; an extended or disordered chain has a much larger Rg. The Cα contact count is the number of residue pairs whose Cα atoms are within 8 Å and are more than four positions apart in sequence — a standard proxy for tertiary packing density. The bounding box is the smallest axis-aligned box enclosing all Cα atoms.

  · 3Di is Foldseek's structural alphabet. Each residue is assigned one of twenty discrete states based on how its Cα sits relative to its spatial (not sequential) neighbors. Aligning 3Di strings finds structural homologs roughly as well as full 3D superposition, but orders of magnitude faster.

  · Solvent-accessible surface area (SASA) is the area in Å² traced out by the centre of a 1.4 Å probe sphere (a water molecule) rolled over the protein's van der Waals surface (Shrake–Rupley / Lee–Richards construction). Buried residues have near-zero SASA; fully exposed residues can exceed 200 Å². The total SASA scales roughly with the number of surface residues.

Ask how reliable the model is.

  · For AlphaFold models, the B-factor field carries pLDDT — the model's own estimate of local accuracy on a 0–100 scale. Regions with pLDDT<50 should be treated as essentially unmodeled; they often correspond to intrinsically disordered segments.

  · For experimental (PDB) structures, the B-factor (temperature factor) quantifies the positional spread of each atom in the crystal — a combination of thermal vibration and static disorder — in units of Å². High B-factors mark flexible loops or poorly resolved regions; low B-factors mark the rigid, well-ordered core.

  · Predicted Aligned Error (PAE) is an AlphaFold confidence matrix: entry (i, j) is the expected error in the position of residue j, in ångströms, when the prediction is superimposed on the true structure at residue i. Low PAE within a block of residues means that block is internally rigid and well-predicted; high PAE between two blocks means their relative placement is uncertain even if each block individually is confident.

Place it in context: what it resembles, what it is annotated as, and how it looks.

  · Structural nearest neighbors (via Foldseek easy-search vs the PDB). Reported per hit: target PDB id, E-value, and alignment TM-score. A TM-score above ~0.5 is the conventional threshold for 'same fold'.

  · Functional annotations link the protein to curated databases. InterPro entries identify conserved domains and families by matching the sequence against member-database signatures (Pfam, PROSITE, CDD, …). Gene Ontology (GO) terms describe molecular function, biological process, and cellular component in a controll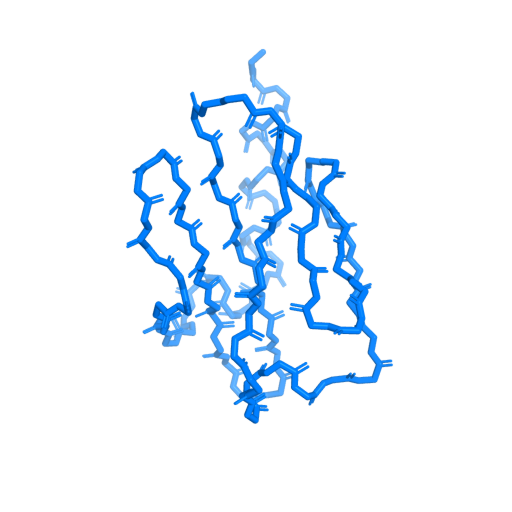ed vocabulary. CATH places the structure in a hierarchical fold classification (Class/Architecture/Topology/Homologous-superfamily). The organism is the source species.

  · The contact map is a binary N×N matrix image: pixel (i, j) is dark where Cα_i and Cα_j are within 8 Å and |i−j|>4. Because the |i−j|>4 filter removes local helical contacts, off-diagonal stripes parallel to the main diagonal indicate parallel β-sheets; stripes perpendicular to it indicate antiparallel β-sheets. The Ramachandran plot scatters every residue's (φ, ψ) pair against the sterically allowed regions. The PAE heatmap renders the predicted-aligned-error matrix.

  · Six rendered views show the 3D structure from the faces of a cube — i.e. along ±x, ±y, ±z. Rendering representation is drawn randomly per protein from cartoon (secondary-structure ribbons), sticks (backbone bonds), or molecular surface; coloring is either N→C rainbow (blue at the N-terminus through red at the C-terminus) or one color per chain.